Protein AF-D6PL33-F1 (afdb_monomer_lite)

Structure (mmCIF, N/CA/C/O backbone):
data_AF-D6PL33-F1
#
_entry.id   AF-D6PL33-F1
#
loop_
_atom_site.group_PDB
_atom_site.id
_atom_site.type_symbol
_atom_site.label_atom_id
_atom_site.label_alt_id
_atom_site.label_comp_id
_atom_site.label_asym_id
_atom_site.label_entity_id
_atom_site.label_seq_id
_atom_site.pdbx_PDB_ins_code
_atom_site.Cartn_x
_atom_site.Cartn_y
_atom_site.Cartn_z
_atom_site.occupancy
_atom_site.B_iso_or_equiv
_atom_site.auth_seq_id
_atom_site.auth_comp_id
_atom_site.auth_asym_id
_atom_site.auth_atom_id
_atom_site.pdbx_PDB_model_num
ATOM 1 N N . MET A 1 1 ? 4.183 0.420 0.282 1.00 92.88 1 MET A N 1
ATOM 2 C CA . MET A 1 1 ? 5.287 0.536 -0.690 1.00 92.88 1 MET A CA 1
ATOM 3 C C . MET A 1 1 ? 4.680 0.816 -2.057 1.00 92.88 1 MET A C 1
ATOM 5 O O . MET A 1 1 ? 3.645 0.231 -2.350 1.00 92.88 1 MET A O 1
ATOM 9 N N . ARG A 1 2 ? 5.253 1.740 -2.836 1.00 93.38 2 ARG A N 1
ATOM 10 C CA . ARG A 1 2 ? 4.768 2.141 -4.167 1.00 93.38 2 ARG A CA 1
ATOM 11 C C . ARG A 1 2 ? 5.962 2.312 -5.104 1.00 93.38 2 ARG A C 1
ATOM 13 O O . ARG A 1 2 ? 6.691 3.292 -5.035 1.00 93.38 2 ARG A O 1
ATOM 20 N N . ASP A 1 3 ? 6.186 1.308 -5.931 1.00 91.81 3 ASP A N 1
ATOM 21 C CA . ASP A 1 3 ? 7.350 1.134 -6.802 1.00 91.81 3 ASP A CA 1
ATOM 22 C C . ASP A 1 3 ? 7.033 1.255 -8.297 1.00 91.81 3 ASP A C 1
ATOM 24 O O . ASP A 1 3 ? 7.905 0.957 -9.108 1.00 91.81 3 ASP A O 1
ATOM 28 N N . HIS A 1 4 ? 5.844 1.733 -8.667 1.00 92.75 4 HIS A N 1
ATOM 29 C CA . HIS A 1 4 ? 5.478 2.047 -10.048 1.00 92.75 4 HIS A CA 1
ATOM 30 C C . HIS A 1 4 ? 4.564 3.289 -10.091 1.00 92.75 4 HIS A C 1
ATOM 32 O O . HIS A 1 4 ? 3.751 3.455 -9.173 1.00 92.75 4 HIS A O 1
ATOM 38 N N . PRO A 1 5 ? 4.607 4.138 -11.142 1.00 92.12 5 PRO A N 1
ATOM 39 C CA . PRO A 1 5 ? 3.708 5.292 -11.287 1.00 92.12 5 PRO A CA 1
ATOM 40 C C . PRO A 1 5 ? 2.211 4.952 -11.271 1.00 92.12 5 PRO A C 1
ATOM 42 O O . PRO A 1 5 ? 1.380 5.824 -11.039 1.00 92.12 5 PRO A O 1
ATOM 45 N N . GLN A 1 6 ? 1.842 3.692 -11.513 1.00 91.06 6 GLN A N 1
ATOM 46 C CA . GLN A 1 6 ? 0.448 3.235 -11.442 1.00 91.06 6 GLN A CA 1
ATOM 47 C C . GLN A 1 6 ? -0.002 2.878 -10.014 1.00 91.06 6 GLN A C 1
ATOM 49 O O . GLN A 1 6 ? -1.191 2.691 -9.773 1.00 91.06 6 GLN A O 1
ATOM 54 N N . HIS A 1 7 ? 0.904 2.851 -9.032 1.00 92.56 7 HIS A N 1
ATOM 55 C CA . HIS A 1 7 ? 0.595 2.579 -7.622 1.00 92.56 7 HIS A CA 1
ATOM 56 C C . HIS A 1 7 ? 0.105 3.833 -6.873 1.00 92.56 7 HIS A C 1
ATOM 58 O O . HIS A 1 7 ? 0.463 4.060 -5.718 1.00 92.56 7 HIS A O 1
ATOM 64 N N . GLY A 1 8 ? -0.723 4.655 -7.527 1.00 91.12 8 GLY A N 1
ATOM 65 C CA . GLY A 1 8 ? -1.211 5.959 -7.053 1.00 91.12 8 GLY A CA 1
ATOM 66 C C . GLY A 1 8 ? -2.297 5.901 -5.978 1.00 91.12 8 GLY A C 1
ATOM 67 O O . GLY A 1 8 ? -3.283 6.632 -6.047 1.00 91.12 8 GLY A O 1
ATOM 68 N N . VAL A 1 9 ? -2.136 5.029 -4.984 1.00 92.88 9 VAL A N 1
ATOM 69 C CA . VAL A 1 9 ? -3.059 4.868 -3.852 1.00 92.88 9 VAL A CA 1
ATOM 70 C C . VAL A 1 9 ? -2.351 5.149 -2.521 1.00 92.88 9 VAL A C 1
ATOM 72 O O . VAL A 1 9 ? -1.136 4.989 -2.419 1.00 92.88 9 VAL A O 1
ATOM 75 N N . PRO A 1 10 ? -3.061 5.564 -1.455 1.00 93.06 10 PRO A N 1
ATOM 76 C CA . PRO A 1 10 ? -2.413 5.868 -0.173 1.00 93.06 10 PRO A CA 1
ATOM 77 C C . PRO A 1 10 ? -1.765 4.649 0.509 1.00 93.06 10 PRO A C 1
ATOM 79 O O . PRO A 1 10 ? -0.768 4.779 1.212 1.00 93.06 10 PRO A O 1
ATOM 82 N N . ILE A 1 11 ? -2.314 3.458 0.276 1.00 94.75 11 ILE A N 1
ATOM 83 C CA . ILE A 1 11 ? -1.827 2.164 0.763 1.00 94.75 11 ILE A CA 1
ATOM 84 C C . ILE A 1 11 ? -2.103 1.137 -0.334 1.00 94.75 11 ILE A C 1
ATOM 86 O O . ILE A 1 11 ? -3.223 1.087 -0.822 1.00 94.75 11 ILE A O 1
ATOM 90 N N . LEU A 1 12 ? -1.109 0.365 -0.770 1.00 93.19 12 LEU A N 1
ATOM 91 C CA . LEU A 1 12 ? -1.264 -0.569 -1.892 1.00 93.19 12 LEU A CA 1
ATOM 92 C C . LEU A 1 12 ? -1.646 -1.955 -1.371 1.00 93.19 12 LEU A C 1
ATOM 94 O O . LEU A 1 12 ? -0.916 -2.484 -0.536 1.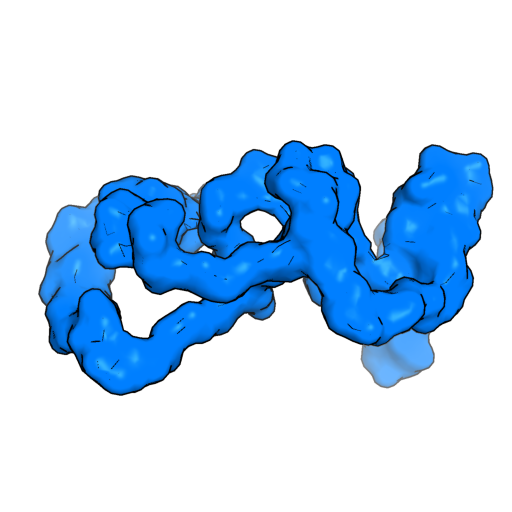00 93.19 12 LEU A O 1
ATOM 98 N N . GLY A 1 13 ? -2.723 -2.554 -1.892 1.00 90.12 13 GLY A N 1
ATOM 99 C CA . GLY A 1 13 ? -3.166 -3.896 -1.488 1.00 90.12 13 GLY A CA 1
ATOM 100 C C . GLY A 1 13 ? -2.092 -4.969 -1.645 1.00 90.12 13 GLY A C 1
ATOM 101 O O . GLY A 1 13 ? -1.885 -5.768 -0.735 1.00 90.12 13 GLY A O 1
ATOM 102 N N . GLY A 1 14 ? -1.330 -4.906 -2.739 1.00 87.12 14 GLY A N 1
ATOM 103 C CA . GLY A 1 14 ? -0.235 -5.838 -3.001 1.00 87.12 14 GLY A CA 1
ATOM 104 C C . GLY A 1 14 ? 1.008 -5.633 -2.133 1.00 87.12 14 GLY A C 1
ATOM 105 O O . GLY A 1 14 ? 1.778 -6.573 -1.990 1.00 87.12 14 GLY A O 1
ATOM 106 N N . MET A 1 15 ? 1.228 -4.441 -1.551 1.00 89.62 15 MET A N 1
ATOM 107 C CA . MET A 1 15 ? 2.493 -4.110 -0.874 1.00 89.62 15 MET A CA 1
ATOM 108 C C . MET A 1 15 ? 2.319 -3.208 0.355 1.00 89.62 15 MET A C 1
ATOM 110 O O . MET A 1 15 ? 2.696 -2.023 0.375 1.00 89.62 15 MET A O 1
ATOM 114 N N . TRP A 1 16 ? 1.806 -3.805 1.426 1.00 94.19 16 TRP A N 1
ATOM 115 C CA . TRP A 1 16 ? 1.714 -3.204 2.752 1.00 94.19 16 TRP A CA 1
ATOM 116 C C . TRP A 1 16 ? 1.845 -4.269 3.850 1.00 94.19 16 TRP A C 1
ATOM 118 O O . TRP A 1 16 ? 1.771 -5.467 3.596 1.00 94.19 16 TRP A O 1
ATOM 128 N N . GLY A 1 17 ? 2.047 -3.828 5.088 1.00 93.81 17 GLY A N 1
ATOM 129 C CA . GLY A 1 17 ? 2.055 -4.703 6.253 1.00 93.81 17 GLY A CA 1
ATOM 130 C C . GLY A 1 17 ? 2.004 -3.898 7.544 1.00 93.81 17 GLY A C 1
ATOM 131 O O . GLY A 1 17 ? 2.256 -2.692 7.548 1.00 93.81 17 GLY A O 1
ATOM 132 N N . ALA A 1 18 ? 1.681 -4.563 8.649 1.00 94.38 18 ALA A N 1
ATOM 133 C CA . ALA A 1 18 ? 1.636 -3.955 9.974 1.00 94.38 18 ALA A CA 1
ATOM 134 C C . ALA A 1 18 ? 2.241 -4.895 11.023 1.00 94.38 18 ALA A C 1
ATOM 136 O O . ALA A 1 18 ? 2.217 -6.115 10.882 1.00 94.38 18 ALA A O 1
ATOM 137 N N . ARG A 1 19 ? 2.771 -4.318 12.105 1.00 93.62 19 ARG A N 1
ATOM 138 C CA . ARG A 1 19 ? 3.328 -5.050 13.255 1.00 93.62 19 ARG A CA 1
ATOM 139 C C . ARG A 1 19 ? 2.849 -4.440 14.567 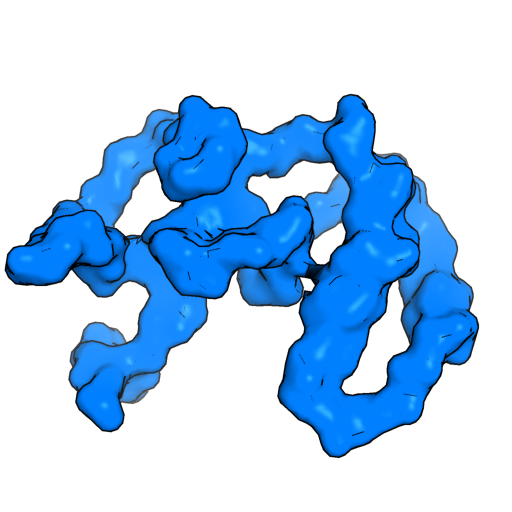1.00 93.62 19 ARG A C 1
ATOM 141 O O . ARG A 1 19 ? 2.200 -3.398 14.573 1.00 93.62 19 ARG A O 1
ATOM 148 N N . ASN A 1 20 ? 3.187 -5.086 15.682 1.00 91.62 20 ASN A N 1
ATOM 149 C CA . ASN A 1 20 ? 2.934 -4.580 17.037 1.00 91.62 20 ASN A CA 1
ATOM 150 C C . ASN A 1 20 ? 1.449 -4.271 17.325 1.00 91.62 20 ASN A C 1
ATOM 152 O O . ASN A 1 20 ? 1.150 -3.359 18.088 1.00 91.62 20 ASN A O 1
ATOM 156 N N . ARG A 1 21 ? 0.518 -5.017 16.712 1.00 89.25 21 ARG A N 1
ATOM 157 C CA . ARG A 1 21 ? -0.937 -4.884 16.933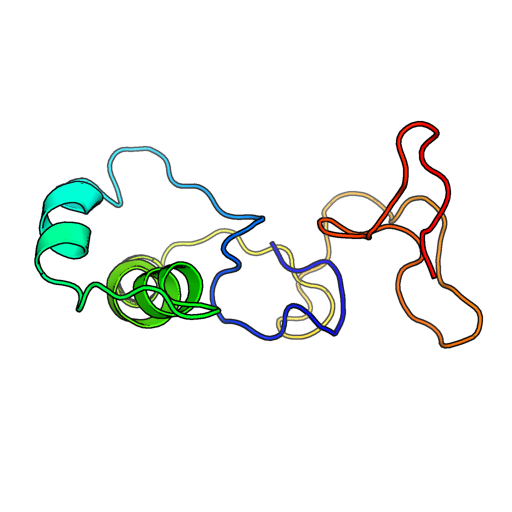 1.00 89.25 21 ARG A CA 1
ATOM 158 C C . ARG A 1 21 ? -1.514 -3.488 16.633 1.00 89.25 21 ARG A C 1
ATOM 160 O O . ARG A 1 21 ? -2.578 -3.162 17.144 1.00 89.25 21 ARG A O 1
ATOM 167 N N . VAL A 1 22 ? -0.867 -2.688 15.777 1.00 91.50 22 VAL A N 1
ATOM 168 C CA . VAL A 1 22 ? -1.393 -1.370 15.353 1.00 91.50 22 VAL A CA 1
ATOM 169 C C . VAL A 1 22 ? -2.773 -1.494 14.688 1.00 91.50 22 VAL A C 1
ATOM 171 O O . VAL A 1 22 ? -3.601 -0.602 14.817 1.00 91.50 22 VAL A O 1
ATOM 174 N N . LEU A 1 23 ? -3.049 -2.631 14.043 1.00 93.12 23 LEU A N 1
ATOM 175 C CA . LEU A 1 23 ? -4.335 -2.961 13.421 1.00 93.12 23 LEU A CA 1
ATOM 176 C C . LEU A 1 23 ? -5.011 -4.136 14.142 1.00 93.12 23 LEU A C 1
ATOM 178 O O . LEU A 1 23 ? -5.230 -5.199 13.565 1.00 93.12 23 LEU A O 1
ATOM 182 N N . PHE A 1 24 ? -5.275 -3.983 15.439 1.00 91.25 24 PHE A N 1
ATOM 183 C CA . PHE A 1 24 ? -5.788 -5.069 16.284 1.00 91.25 24 PHE A CA 1
ATOM 184 C C . PHE A 1 24 ? -7.225 -5.507 15.952 1.00 91.25 24 PHE A C 1
ATOM 186 O O . PHE A 1 24 ? -7.585 -6.637 16.263 1.00 91.25 24 PHE A O 1
ATOM 193 N N . ASN A 1 25 ? -8.031 -4.641 15.334 1.00 93.19 25 ASN A N 1
ATOM 194 C CA . ASN A 1 25 ? -9.448 -4.864 15.026 1.00 93.19 25 ASN A CA 1
ATOM 195 C C . ASN A 1 25 ? -9.715 -5.031 13.519 1.00 93.19 25 ASN A C 1
ATOM 197 O O . ASN A 1 25 ? -10.805 -4.728 13.042 1.00 93.19 25 ASN A O 1
ATOM 201 N N . LEU A 1 26 ? -8.722 -5.491 12.748 1.00 93.81 26 LEU A N 1
ATOM 202 C CA . LEU A 1 26 ? -8.836 -5.591 11.288 1.00 93.81 26 LEU A CA 1
ATOM 203 C C . LEU A 1 26 ? -10.020 -6.466 10.840 1.00 93.81 26 LEU A C 1
ATOM 205 O O . LEU A 1 26 ? -10.670 -6.146 9.849 1.00 93.81 26 LEU A O 1
ATOM 209 N N . TYR A 1 27 ? -10.312 -7.536 11.587 1.00 93.81 27 TYR A N 1
ATOM 210 C CA . TYR A 1 27 ? -11.456 -8.409 11.322 1.00 93.81 27 TYR A CA 1
ATOM 211 C C . TYR A 1 27 ? -12.784 -7.650 11.419 1.00 93.81 27 TYR A C 1
ATOM 213 O O . TYR A 1 27 ? -13.579 -7.708 10.485 1.00 93.81 27 TYR A O 1
ATOM 221 N N . ASP A 1 28 ? -12.992 -6.896 12.498 1.00 96.12 28 ASP A N 1
ATOM 222 C CA . ASP A 1 28 ? -14.225 -6.132 12.711 1.00 96.12 28 ASP A CA 1
ATOM 223 C C . ASP A 1 28 ? -14.378 -5.043 11.643 1.00 96.12 28 ASP A C 1
ATOM 225 O O . ASP A 1 28 ? -15.431 -4.918 11.022 1.00 96.12 28 ASP A O 1
ATOM 229 N N . LEU A 1 29 ? -13.286 -4.335 11.326 1.00 95.62 29 LEU A N 1
ATOM 230 C CA . LEU A 1 29 ? -13.275 -3.342 10.249 1.00 95.62 29 LEU A CA 1
ATOM 231 C C . LEU A 1 29 ? -13.682 -3.947 8.899 1.00 95.62 29 LEU A C 1
ATOM 233 O O . LEU A 1 29 ? -14.357 -3.279 8.115 1.00 95.62 29 LEU A O 1
ATOM 237 N N . ALA A 1 30 ? -13.248 -5.178 8.615 1.00 94.25 30 ALA A N 1
ATOM 238 C CA . ALA A 1 30 ? -13.588 -5.887 7.387 1.00 94.25 30 ALA A CA 1
ATOM 239 C C . ALA A 1 30 ? -15.043 -6.384 7.385 1.00 94.25 30 ALA A C 1
ATOM 241 O O . ALA A 1 30 ? -15.672 -6.409 6.329 1.00 94.25 30 ALA A O 1
ATOM 242 N N . GLN A 1 31 ? -15.602 -6.753 8.543 1.00 94.94 31 GLN A N 1
ATOM 243 C CA . GLN A 1 31 ? -17.027 -7.087 8.651 1.00 94.94 31 GLN A CA 1
ATOM 244 C C . GLN A 1 31 ? -17.921 -5.864 8.417 1.00 94.94 31 GLN A C 1
ATOM 246 O O . GLN A 1 31 ? -18.951 -5.996 7.757 1.00 94.94 31 GLN A O 1
ATOM 251 N N . ASP A 1 32 ? -17.494 -4.691 8.890 1.00 93.44 32 ASP A N 1
ATOM 252 C CA . ASP A 1 32 ? -18.210 -3.417 8.751 1.00 93.44 32 ASP A CA 1
ATOM 253 C C . ASP A 1 32 ? -18.026 -2.745 7.378 1.00 93.44 32 ASP A C 1
ATOM 255 O O . ASP A 1 32 ? -18.625 -1.699 7.098 1.00 93.44 32 ASP A O 1
ATOM 259 N N . HIS A 1 33 ? -17.150 -3.276 6.523 1.00 94.19 33 HIS A N 1
ATOM 260 C CA . HIS A 1 33 ? -16.947 -2.750 5.178 1.00 94.19 33 HIS A CA 1
ATOM 261 C C . HIS A 1 33 ? -17.963 -3.365 4.205 1.00 94.19 33 HIS A C 1
ATOM 263 O O . HIS A 1 33 ? -18.182 -4.579 4.250 1.00 94.19 33 HIS A O 1
ATOM 269 N N . PRO A 1 34 ? -18.581 -2.566 3.310 1.00 92.25 34 PRO A N 1
ATOM 270 C CA . PRO A 1 34 ? -19.431 -3.099 2.255 1.00 92.25 34 PRO A CA 1
ATOM 271 C C . PRO A 1 34 ? -18.711 -4.197 1.472 1.00 92.25 34 PRO A C 1
ATOM 273 O O . PRO A 1 34 ? -17.635 -3.989 0.919 1.00 92.25 34 PRO A O 1
ATOM 276 N N . LYS A 1 35 ? -19.312 -5.385 1.453 1.00 90.19 35 LYS A N 1
ATOM 277 C CA . LYS A 1 35 ? -18.794 -6.532 0.710 1.00 90.19 35 LYS A CA 1
ATOM 278 C C . LYS A 1 35 ? -19.371 -6.504 -0.697 1.00 90.19 35 LYS A C 1
ATOM 280 O O . LYS A 1 35 ? -20.533 -6.146 -0.885 1.00 90.19 35 LYS A O 1
ATOM 285 N N . GLY A 1 36 ? -18.583 -6.937 -1.667 1.00 89.94 36 GLY A N 1
ATOM 286 C CA . GLY A 1 36 ? -19.033 -7.070 -3.041 1.00 89.94 36 GLY A CA 1
ATOM 287 C C . GLY A 1 36 ? -18.016 -7.816 -3.887 1.00 89.94 36 GLY A C 1
ATOM 288 O O . GLY A 1 36 ? -16.857 -7.949 -3.501 1.00 89.94 36 GLY A O 1
ATOM 289 N N . ASP A 1 37 ? -18.482 -8.302 -5.030 1.00 92.88 37 ASP A N 1
ATOM 290 C CA . ASP A 1 37 ? -17.640 -8.883 -6.070 1.00 92.88 37 ASP A CA 1
ATOM 291 C C . ASP A 1 37 ? -17.388 -7.813 -7.131 1.00 92.88 37 ASP A C 1
ATOM 293 O O . ASP A 1 37 ? -18.116 -7.684 -8.117 1.00 92.88 37 ASP A O 1
ATOM 297 N N . TYR A 1 38 ? -16.432 -6.934 -6.839 1.00 93.75 38 TYR A N 1
ATOM 298 C CA . TYR A 1 38 ? -16.034 -5.878 -7.753 1.00 93.75 38 TYR A CA 1
ATOM 299 C C . TYR A 1 38 ? -14.540 -5.597 -7.639 1.00 93.75 38 TYR A C 1
ATOM 301 O O . TYR A 1 38 ? -13.906 -5.793 -6.598 1.00 93.75 38 TYR A O 1
ATOM 309 N N . TRP A 1 39 ? -13.976 -5.128 -8.749 1.00 91.31 39 TRP A N 1
ATOM 310 C CA . TRP A 1 39 ? -12.573 -4.753 -8.824 1.00 91.31 39 TRP A CA 1
ATOM 311 C C . TRP A 1 39 ? -12.261 -3.647 -7.807 1.00 91.31 39 TRP A C 1
ATOM 313 O O . TRP A 1 39 ? -12.956 -2.637 -7.789 1.00 91.31 39 TRP A O 1
ATOM 323 N N . GLN A 1 40 ? -11.201 -3.824 -7.010 1.00 91.06 40 GLN A N 1
ATOM 324 C CA . GLN A 1 40 ? -10.728 -2.897 -5.964 1.00 91.06 40 GLN A CA 1
ATOM 325 C C . GLN A 1 40 ? -11.485 -2.884 -4.625 1.00 91.06 40 GLN A C 1
ATOM 327 O O . GLN A 1 40 ? -11.212 -2.008 -3.806 1.00 91.06 40 GLN A O 1
ATOM 332 N N . VAL A 1 41 ? -12.361 -3.849 -4.327 1.00 94.25 41 VAL A N 1
ATOM 333 C CA . VAL A 1 41 ? -13.028 -3.913 -3.005 1.00 94.25 41 VAL A CA 1
ATOM 334 C C . VAL A 1 41 ? -12.039 -3.937 -1.825 1.00 94.25 41 VAL A C 1
ATOM 336 O O . VAL A 1 41 ? -12.230 -3.267 -0.811 1.00 94.25 41 VAL A O 1
ATOM 339 N N . ASP A 1 42 ? -10.927 -4.654 -1.965 1.00 92.62 42 ASP A N 1
ATOM 340 C CA . ASP A 1 42 ? -9.845 -4.704 -0.981 1.00 92.62 42 ASP A CA 1
ATOM 341 C C . ASP A 1 42 ? -9.082 -3.373 -0.894 1.00 92.62 42 ASP A C 1
ATOM 343 O O . ASP A 1 42 ? -8.776 -2.873 0.190 1.00 92.62 42 ASP A O 1
ATOM 347 N N . GLN A 1 43 ? -8.812 -2.761 -2.040 1.00 94.19 43 GLN A N 1
ATOM 348 C CA . GLN A 1 43 ? -8.113 -1.493 -2.157 1.00 94.19 43 GLN A CA 1
ATOM 349 C C . GLN A 1 43 ? -8.929 -0.335 -1.555 1.00 94.19 43 GLN A C 1
ATOM 351 O O . GLN A 1 43 ? -8.355 0.546 -0.900 1.00 94.19 43 GLN A O 1
ATOM 356 N N . ASP A 1 44 ? -10.254 -0.367 -1.703 1.00 95.12 44 ASP A N 1
ATOM 357 C CA . ASP A 1 44 ? -11.201 0.544 -1.060 1.00 95.12 44 ASP A CA 1
ATOM 358 C C . ASP A 1 44 ? -11.234 0.349 0.454 1.00 95.12 44 ASP A C 1
ATOM 360 O O . ASP A 1 44 ? -11.124 1.327 1.203 1.00 95.12 44 ASP A O 1
ATOM 364 N N . PHE A 1 45 ? -11.319 -0.900 0.918 1.00 96.12 45 PHE A N 1
ATOM 365 C CA . PHE A 1 45 ? -11.236 -1.229 2.337 1.00 96.12 45 PHE A CA 1
ATOM 366 C C . PHE A 1 45 ? -9.965 -0.654 2.969 1.00 96.12 45 PHE A C 1
ATOM 368 O O . PHE A 1 45 ? -10.029 0.058 3.978 1.00 96.12 45 PHE A O 1
ATOM 375 N N . LEU A 1 46 ? -8.805 -0.892 2.354 1.00 96.38 46 LEU A N 1
ATOM 376 C CA . LEU A 1 46 ? -7.533 -0.394 2.866 1.00 96.38 46 LEU A CA 1
ATOM 377 C C . LEU A 1 46 ? -7.493 1.135 2.894 1.00 96.38 46 LEU A C 1
ATOM 379 O O . LEU A 1 46 ? -7.086 1.720 3.899 1.00 96.38 46 LEU A O 1
ATOM 383 N N . LYS A 1 47 ? -7.959 1.798 1.831 1.00 95.75 47 LYS A N 1
ATOM 384 C CA . LYS A 1 47 ? -8.003 3.263 1.747 1.00 95.75 47 LYS A CA 1
ATOM 385 C C . LYS A 1 47 ? -8.923 3.879 2.804 1.00 95.75 47 LYS A C 1
ATOM 387 O O . LYS A 1 47 ? -8.570 4.897 3.394 1.00 95.75 47 LYS A O 1
ATOM 392 N N . GLN A 1 48 ? -10.097 3.294 3.026 1.00 95.88 48 GLN A N 1
ATOM 393 C CA . GLN A 1 48 ? -11.149 3.895 3.850 1.00 95.88 48 GLN A CA 1
ATOM 394 C C . GLN A 1 48 ? -11.068 3.502 5.327 1.00 95.88 48 GLN A C 1
ATOM 396 O O . GLN A 1 48 ? -11.415 4.308 6.187 1.00 95.88 48 GLN A O 1
ATOM 401 N N . LYS A 1 49 ? -10.648 2.270 5.635 1.00 96.12 49 LYS A N 1
ATOM 402 C CA . LYS A 1 49 ? -10.668 1.720 7.000 1.00 96.12 49 LYS A CA 1
ATOM 403 C C . LYS A 1 49 ? -9.277 1.610 7.614 1.00 96.12 49 LYS A C 1
ATOM 405 O O . LYS A 1 49 ? -9.122 1.906 8.794 1.00 96.12 49 LYS A O 1
ATOM 410 N N . VAL A 1 50 ? -8.267 1.215 6.836 1.00 96.19 50 VAL A N 1
ATOM 411 C CA . VAL A 1 50 ? -6.921 0.931 7.366 1.00 96.19 50 VAL A CA 1
ATOM 412 C C . VAL A 1 50 ? -6.016 2.161 7.340 1.00 96.19 50 VAL A C 1
ATOM 414 O O . VAL A 1 50 ? -5.450 2.526 8.368 1.00 96.19 50 VAL A O 1
ATOM 417 N N . TYR A 1 51 ? -5.896 2.837 6.195 1.00 96.00 51 TYR A N 1
ATOM 418 C CA . TYR A 1 51 ? -4.991 3.977 6.024 1.00 96.00 51 TYR A CA 1
ATOM 419 C C . TYR A 1 51 ? -5.189 5.100 7.061 1.00 96.00 51 TYR A C 1
ATOM 421 O O . TYR A 1 51 ? -4.185 5.569 7.602 1.00 96.00 51 TYR A O 1
ATOM 429 N N . PRO A 1 52 ? -6.425 5.503 7.436 1.00 95.50 52 PRO A N 1
ATOM 430 C CA . PRO A 1 52 ? -6.625 6.546 8.445 1.00 95.50 52 PRO A CA 1
ATOM 431 C C . PRO A 1 52 ? -6.014 6.225 9.815 1.00 95.50 52 PRO A C 1
ATOM 433 O O . PRO A 1 52 ? -5.656 7.148 10.544 1.00 95.50 52 PRO A O 1
ATOM 436 N N . LEU A 1 53 ? -5.866 4.940 10.156 1.00 95.25 53 LEU A N 1
ATOM 437 C CA . LEU A 1 53 ? -5.302 4.488 11.432 1.00 95.25 53 LEU A CA 1
ATOM 438 C C . LEU A 1 53 ? -3.770 4.554 11.458 1.00 95.25 53 LEU A C 1
ATOM 440 O O . LEU A 1 53 ? -3.173 4.616 12.529 1.00 95.25 53 LEU A O 1
ATOM 444 N N . VAL A 1 54 ? -3.129 4.532 10.286 1.00 94.88 54 VAL A N 1
ATOM 445 C CA . VAL A 1 54 ? -1.666 4.411 10.150 1.00 94.88 54 VAL A CA 1
ATOM 446 C C . VAL A 1 54 ? -1.017 5.596 9.437 1.00 94.88 54 VAL A C 1
ATOM 448 O O . VAL A 1 54 ? 0.208 5.669 9.375 1.00 94.88 54 VAL A O 1
ATOM 451 N N . LYS A 1 55 ? -1.794 6.553 8.912 1.00 94.38 55 LYS A N 1
ATOM 452 C CA . LYS A 1 55 ? -1.279 7.678 8.109 1.00 94.38 55 LYS A CA 1
ATOM 453 C C . LYS A 1 55 ? -0.205 8.524 8.809 1.00 94.38 55 LYS A C 1
ATOM 455 O O . LYS A 1 55 ? 0.708 8.992 8.142 1.00 94.38 55 LYS A O 1
ATOM 460 N N . GLU A 1 56 ? -0.271 8.658 10.135 1.00 94.50 56 GLU A N 1
ATOM 461 C CA . GLU A 1 56 ? 0.727 9.399 10.929 1.00 94.50 56 GLU A CA 1
ATOM 462 C C . GLU A 1 56 ? 1.843 8.493 11.484 1.00 94.50 56 GLU A C 1
ATOM 464 O O . GLU A 1 56 ? 2.843 8.978 12.002 1.00 94.50 56 GLU A O 1
ATOM 469 N N . ASN A 1 57 ? 1.678 7.169 11.403 1.00 93.56 57 ASN A N 1
ATOM 470 C CA . ASN A 1 57 ? 2.603 6.182 11.956 1.00 93.56 57 ASN A CA 1
ATOM 471 C C . ASN A 1 57 ? 2.845 5.050 10.949 1.00 93.56 57 ASN A C 1
ATOM 473 O O . ASN A 1 57 ? 2.373 3.922 11.112 1.00 93.56 57 ASN A O 1
ATOM 477 N N . ASN A 1 58 ? 3.567 5.376 9.880 1.00 94.19 58 ASN A N 1
ATOM 478 C CA . ASN A 1 58 ? 3.972 4.424 8.854 1.00 94.19 58 ASN A CA 1
ATOM 479 C C . ASN A 1 58 ? 5.408 4.681 8.389 1.00 94.19 58 ASN A C 1
ATOM 481 O O . ASN A 1 58 ? 5.929 5.792 8.475 1.00 94.19 58 ASN A O 1
ATOM 485 N N . LEU A 1 59 ? 6.019 3.629 7.847 1.00 95.06 59 LEU A N 1
ATOM 486 C CA . LEU A 1 59 ? 7.220 3.721 7.032 1.00 95.06 59 LEU A CA 1
ATOM 487 C C . LEU A 1 59 ? 6.810 3.543 5.571 1.00 95.06 59 LEU A C 1
ATOM 489 O O . LEU A 1 59 ? 6.278 2.497 5.196 1.00 95.06 59 LEU A O 1
ATOM 493 N N . THR A 1 60 ? 7.065 4.563 4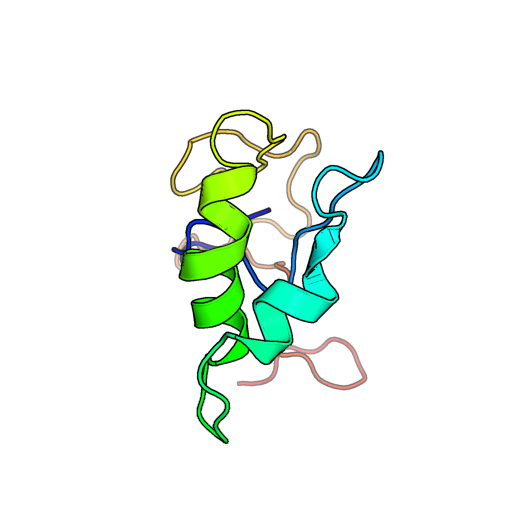.758 1.00 94.94 60 THR A N 1
ATOM 494 C CA . THR A 1 60 ? 6.684 4.577 3.346 1.00 94.94 60 THR A CA 1
ATOM 495 C C . THR A 1 60 ? 7.916 4.616 2.454 1.00 94.94 60 THR A C 1
ATOM 497 O O . THR A 1 60 ? 8.756 5.502 2.592 1.00 94.94 60 THR A O 1
ATOM 500 N N . HIS A 1 61 ? 7.963 3.672 1.513 1.00 94.75 61 HIS A N 1
ATOM 501 C CA . HIS A 1 61 ? 8.848 3.686 0.351 1.00 94.75 61 HIS A CA 1
ATOM 502 C C . HIS A 1 61 ? 7.999 3.922 -0.894 1.00 94.75 61 HIS A C 1
ATOM 504 O O . HIS A 1 61 ? 7.133 3.105 -1.223 1.00 94.75 61 HIS A O 1
ATOM 510 N N . ASP A 1 62 ? 8.203 5.078 -1.505 1.00 93.81 62 ASP A N 1
ATOM 511 C CA . ASP A 1 62 ? 7.496 5.611 -2.655 1.00 93.81 62 ASP A CA 1
ATOM 512 C C . ASP A 1 62 ? 8.300 6.741 -3.313 1.00 93.81 62 ASP A C 1
ATOM 514 O O . ASP A 1 62 ? 8.326 7.877 -2.836 1.00 93.81 62 ASP A O 1
ATOM 518 N N . GLU A 1 63 ? 8.943 6.436 -4.433 1.00 91.00 63 GLU A N 1
ATOM 519 C CA . GLU A 1 63 ? 9.717 7.411 -5.207 1.00 91.00 63 GLU A CA 1
ATOM 520 C C . GLU A 1 63 ? 8.853 8.300 -6.121 1.00 91.00 63 GLU A C 1
ATOM 522 O O . GLU A 1 63 ? 9.295 9.366 -6.562 1.00 91.00 63 GLU A O 1
ATOM 527 N N . PHE A 1 64 ? 7.604 7.905 -6.380 1.00 91.56 64 PHE A N 1
ATOM 528 C CA . PHE A 1 64 ? 6.743 8.546 -7.371 1.00 91.56 64 PHE A CA 1
ATOM 529 C C . PHE A 1 64 ? 5.919 9.674 -6.767 1.00 91.56 64 PHE A C 1
ATOM 531 O O . PHE A 1 64 ? 5.935 10.779 -7.317 1.00 91.56 64 PHE A O 1
ATOM 538 N N . PHE A 1 65 ? 5.265 9.438 -5.629 1.00 92.94 65 PHE A N 1
ATOM 539 C CA . PHE A 1 65 ? 4.332 10.403 -5.040 1.00 92.94 65 PHE A CA 1
ATOM 540 C C . PHE A 1 65 ? 4.941 11.102 -3.822 1.00 92.94 65 PHE A C 1
ATOM 542 O O . PHE A 1 65 ? 5.118 12.318 -3.848 1.00 92.94 65 PHE A O 1
ATOM 549 N N . ASP A 1 66 ? 5.368 10.346 -2.808 1.00 92.81 66 ASP A N 1
ATOM 550 C CA . ASP A 1 66 ? 5.919 10.904 -1.561 1.00 92.81 66 ASP A CA 1
ATOM 551 C C . ASP A 1 66 ? 7.413 11.260 -1.636 1.00 92.81 66 ASP A C 1
ATOM 553 O O . ASP A 1 66 ? 7.957 11.832 -0.690 1.00 92.81 66 ASP A O 1
ATOM 557 N N . LYS A 1 67 ? 8.092 10.914 -2.738 1.00 93.56 67 LYS A N 1
ATOM 558 C CA . LYS A 1 67 ? 9.537 11.140 -2.959 1.00 93.56 67 LYS A CA 1
ATOM 559 C C . LYS A 1 67 ? 10.427 10.560 -1.849 1.00 93.56 67 LYS A C 1
ATOM 561 O O . LYS A 1 67 ? 11.486 11.097 -1.531 1.00 93.56 67 LYS A O 1
ATOM 566 N N . LYS A 1 68 ? 10.001 9.436 -1.275 1.00 94.81 68 LYS A N 1
ATOM 567 C CA . LYS A 1 68 ? 10.723 8.637 -0.281 1.00 94.81 68 LYS A CA 1
ATOM 568 C C . LYS A 1 68 ? 11.236 7.371 -0.961 1.00 94.81 68 LYS A C 1
ATOM 570 O O . LYS A 1 68 ? 10.520 6.373 -0.963 1.00 94.81 68 LYS A O 1
ATOM 575 N N . PRO A 1 69 ? 12.424 7.382 -1.580 1.00 92.12 69 PRO A N 1
ATOM 576 C CA . PRO A 1 69 ? 12.899 6.227 -2.324 1.00 92.12 69 PRO A CA 1
ATOM 577 C C . PRO A 1 69 ? 13.084 5.001 -1.422 1.00 92.12 69 PRO A C 1
ATOM 579 O O . PRO A 1 69 ? 13.076 5.064 -0.186 1.00 92.12 69 PRO A O 1
ATOM 582 N N . PHE A 1 70 ? 13.254 3.857 -2.068 1.00 92.31 70 PHE A N 1
ATOM 583 C CA . PHE A 1 70 ? 13.674 2.642 -1.394 1.00 92.31 70 PHE A CA 1
ATOM 584 C C . PHE A 1 70 ? 15.104 2.772 -0.864 1.00 92.31 70 PHE A C 1
ATOM 586 O O . PHE A 1 70 ? 15.899 3.535 -1.414 1.00 92.31 70 PHE A O 1
ATOM 593 N N . PRO A 1 71 ? 15.459 2.012 0.186 1.00 92.75 71 PRO A N 1
ATOM 594 C CA . PRO A 1 71 ? 16.822 2.003 0.710 1.00 92.75 71 PRO A CA 1
ATOM 595 C C . PRO A 1 71 ? 17.821 1.322 -0.239 1.00 92.75 71 PRO A C 1
ATOM 597 O O . PRO A 1 71 ? 19.026 1.488 -0.070 1.00 92.75 71 PRO A O 1
ATOM 600 N N . SER A 1 72 ? 17.337 0.554 -1.217 1.00 90.00 72 SER A N 1
ATOM 601 C CA . SER A 1 72 ? 18.141 -0.129 -2.228 1.00 90.00 72 SER A CA 1
ATOM 602 C C . SER A 1 72 ? 17.869 0.436 -3.627 1.00 90.00 72 SER A C 1
ATOM 604 O O . SER A 1 72 ? 16.734 0.835 -3.909 1.00 90.00 72 SER A O 1
ATOM 606 N N . PRO A 1 73 ? 18.872 0.439 -4.523 1.00 87.06 73 PRO A N 1
ATOM 607 C CA . PRO A 1 73 ? 18.667 0.760 -5.932 1.00 87.06 73 PRO A CA 1
ATOM 608 C C . PRO A 1 73 ? 17.659 -0.181 -6.601 1.00 87.06 73 PRO A C 1
ATOM 610 O O . PRO A 1 73 ? 17.513 -1.337 -6.204 1.00 87.06 73 PRO A O 1
ATOM 613 N N . ARG A 1 74 ? 16.995 0.312 -7.650 1.00 86.06 74 ARG A N 1
ATOM 614 C CA . ARG A 1 74 ? 16.083 -0.482 -8.478 1.00 86.06 74 ARG A CA 1
ATOM 615 C C . ARG A 1 74 ? 16.850 -1.473 -9.347 1.00 86.06 74 ARG A C 1
ATOM 617 O O . ARG A 1 74 ? 17.779 -1.096 -10.059 1.00 86.06 74 ARG A O 1
ATOM 624 N N . GLU A 1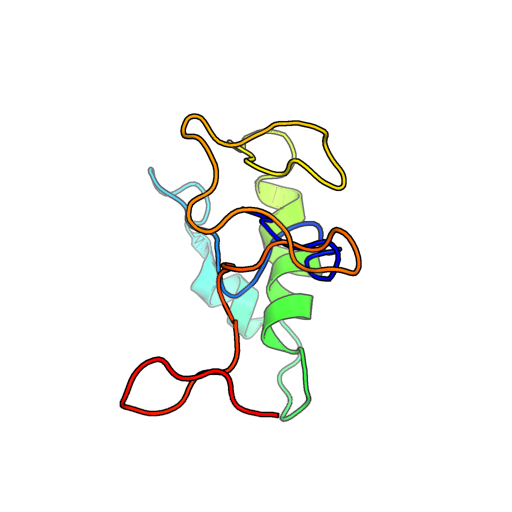 75 ? 16.395 -2.718 -9.355 1.00 87.19 75 GLU A N 1
ATOM 625 C CA . GLU A 1 75 ? 16.907 -3.757 -10.247 1.00 87.19 75 GLU A CA 1
ATOM 626 C C . GLU A 1 75 ? 16.234 -3.687 -11.624 1.00 87.19 75 GLU A C 1
ATOM 628 O O . GLU A 1 75 ? 15.028 -3.465 -11.728 1.00 87.19 75 GLU A O 1
ATOM 633 N N . GLY A 1 76 ? 17.005 -3.885 -12.696 1.00 86.62 76 GLY A N 1
ATOM 634 C CA . GLY A 1 76 ? 16.512 -3.865 -14.084 1.00 86.62 76 GLY A CA 1
ATOM 635 C C . GLY A 1 76 ? 16.363 -2.474 -14.715 1.00 86.62 76 GLY A C 1
ATOM 636 O O . GLY A 1 76 ? 16.302 -2.374 -15.934 1.00 86.62 76 GLY A O 1
ATOM 637 N N . GLY A 1 77 ? 16.391 -1.396 -13.924 1.00 88.81 77 GLY A N 1
ATOM 638 C CA . GLY A 1 77 ? 16.359 -0.022 -14.435 1.00 88.81 77 GLY A CA 1
ATOM 639 C C . GLY A 1 77 ? 14.970 0.451 -14.885 1.00 88.81 77 GLY A C 1
ATOM 640 O O . GLY A 1 77 ? 13.958 0.102 -14.271 1.00 88.81 77 GLY A O 1
ATOM 641 N N . LEU A 1 78 ? 14.950 1.310 -15.908 1.00 90.00 78 LEU A N 1
ATOM 642 C CA . LEU A 1 78 ? 13.742 1.889 -16.501 1.00 90.00 78 LEU A CA 1
ATOM 643 C C . LEU A 1 78 ? 13.573 1.399 -17.943 1.00 90.00 78 LEU A C 1
ATOM 645 O O . LEU A 1 78 ? 14.565 1.204 -18.648 1.00 90.00 78 LEU A O 1
ATOM 649 N N . ASP A 1 79 ? 12.327 1.257 -18.377 1.00 88.31 79 ASP A N 1
ATOM 650 C CA . ASP A 1 79 ? 11.979 1.006 -19.767 1.00 88.31 79 ASP A CA 1
ATOM 651 C C . ASP A 1 79 ? 12.145 2.269 -20.639 1.00 88.31 79 ASP A C 1
ATOM 653 O O . ASP A 1 79 ? 12.513 3.354 -20.179 1.00 88.31 79 ASP A O 1
ATOM 657 N N . HIS A 1 80 ? 11.881 2.127 -21.939 1.00 87.69 80 HIS A N 1
ATOM 658 C CA . HIS A 1 80 ? 11.971 3.209 -22.926 1.00 87.69 80 HIS A CA 1
ATOM 659 C C . HIS A 1 80 ? 11.000 4.382 -22.686 1.00 87.69 80 HIS A C 1
ATOM 661 O O . HIS A 1 80 ? 11.209 5.460 -23.243 1.00 87.69 80 HIS A O 1
ATOM 667 N N . GLU A 1 81 ? 9.968 4.191 -21.864 1.00 87.69 81 GLU A N 1
ATOM 668 C CA . GLU A 1 81 ? 9.007 5.222 -21.461 1.00 87.69 81 GLU A CA 1
ATOM 669 C C . GLU A 1 81 ? 9.404 5.880 -20.126 1.00 87.69 81 GLU A C 1
ATOM 671 O O . GLU A 1 81 ? 8.754 6.822 -19.673 1.00 87.69 81 GLU A O 1
ATOM 676 N N . GLY A 1 82 ? 10.496 5.420 -19.507 1.00 87.81 82 GLY A N 1
ATOM 677 C CA . GLY A 1 82 ? 10.968 5.894 -18.211 1.00 87.81 82 GLY A CA 1
ATOM 678 C C . GLY A 1 82 ? 10.229 5.274 -17.024 1.00 87.81 82 GLY A C 1
ATOM 679 O O . GLY A 1 82 ? 10.380 5.764 -15.903 1.00 87.81 82 GLY A O 1
ATOM 680 N N . ASN A 1 83 ? 9.448 4.212 -17.236 1.00 88.12 83 ASN A N 1
ATOM 681 C CA . ASN A 1 83 ? 8.786 3.476 -16.165 1.00 88.12 83 ASN A CA 1
ATOM 682 C C . ASN A 1 83 ? 9.708 2.386 -15.607 1.00 88.12 83 ASN A C 1
ATOM 684 O O . ASN A 1 83 ? 10.555 1.864 -16.326 1.00 88.12 83 ASN A O 1
ATOM 688 N N . PRO A 1 84 ? 9.561 1.997 -14.334 1.00 90.56 84 PRO A N 1
ATOM 689 C CA . PRO A 1 84 ? 10.280 0.854 -13.790 1.00 90.56 84 PRO A CA 1
ATOM 690 C C . PRO A 1 84 ? 10.108 -0.429 -14.599 1.00 90.56 84 PRO A C 1
ATOM 692 O O . PRO A 1 84 ? 8.988 -0.905 -14.766 1.00 90.56 84 PRO A O 1
ATOM 695 N N . GLU A 1 85 ? 11.221 -1.042 -15.009 1.00 89.69 85 GLU A N 1
ATOM 696 C CA . GLU A 1 85 ? 11.181 -2.331 -15.710 1.00 89.69 85 GLU A CA 1
ATOM 697 C C . GLU A 1 85 ? 10.663 -3.441 -14.781 1.00 89.69 85 GLU A C 1
ATOM 699 O O . GLU A 1 85 ? 9.863 -4.280 -15.188 1.00 89.69 85 GLU A O 1
ATOM 704 N N . ASN A 1 86 ? 11.078 -3.429 -13.511 1.00 89.31 86 ASN A N 1
ATOM 705 C CA . ASN A 1 86 ? 10.623 -4.366 -12.485 1.00 89.31 86 ASN A CA 1
ATOM 706 C C . ASN A 1 86 ? 9.841 -3.635 -11.400 1.00 89.31 86 ASN A C 1
ATOM 708 O O . ASN A 1 86 ? 10.321 -2.637 -10.865 1.00 89.31 86 ASN A O 1
ATOM 712 N N . PHE A 1 87 ? 8.669 -4.157 -11.055 1.00 89.75 87 PHE A N 1
ATOM 713 C CA . PHE A 1 87 ? 7.815 -3.669 -9.976 1.00 89.75 87 PHE A CA 1
ATOM 714 C C . PHE A 1 87 ? 6.880 -4.786 -9.503 1.00 89.75 87 PHE A C 1
ATOM 716 O O . PHE A 1 87 ? 6.615 -5.745 -10.235 1.00 89.75 87 PHE A O 1
ATOM 723 N N . VAL A 1 88 ? 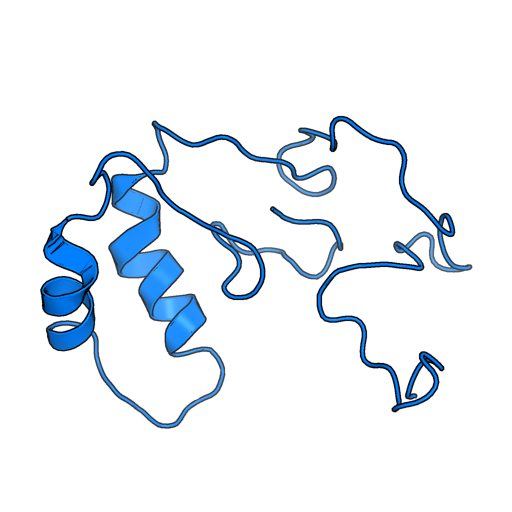6.358 -4.674 -8.284 1.00 87.19 88 VAL A N 1
ATOM 724 C CA . VAL A 1 88 ? 5.413 -5.663 -7.762 1.00 87.19 88 VAL A CA 1
ATOM 725 C C . VAL A 1 88 ? 4.066 -5.545 -8.459 1.00 87.19 88 VAL A C 1
ATOM 727 O O . VAL A 1 88 ? 3.489 -4.468 -8.544 1.00 87.19 88 VAL A O 1
ATOM 730 N N . GLY A 1 89 ? 3.549 -6.679 -8.929 1.00 86.50 89 GLY A N 1
ATOM 731 C CA . GLY A 1 89 ? 2.336 -6.729 -9.743 1.00 86.50 89 GLY A CA 1
ATOM 732 C C . GLY A 1 89 ? 2.605 -6.650 -11.247 1.00 86.50 89 GLY A C 1
ATOM 733 O O . GLY A 1 89 ? 1.644 -6.626 -12.014 1.00 86.50 89 GLY A O 1
ATOM 734 N N . LYS A 1 90 ? 3.878 -6.647 -11.686 1.00 88.25 90 LYS A N 1
ATOM 735 C CA . LYS A 1 90 ? 4.236 -6.827 -13.101 1.00 88.25 90 LYS A CA 1
ATOM 736 C C . LYS A 1 90 ? 3.633 -8.146 -13.617 1.00 88.25 90 LYS A C 1
ATOM 738 O O . LYS A 1 90 ? 3.915 -9.193 -13.032 1.00 88.25 90 LYS A O 1
ATOM 743 N N . PRO A 1 91 ? 2.825 -8.124 -14.692 1.00 88.69 91 PRO A N 1
ATOM 744 C CA . PRO A 1 91 ? 2.288 -9.341 -15.282 1.00 88.69 91 PRO A CA 1
ATOM 745 C C . PRO A 1 91 ? 3.406 -10.093 -16.010 1.00 88.69 91 PRO A C 1
ATOM 747 O O . PRO A 1 91 ? 3.965 -9.610 -17.000 1.00 88.69 91 PRO A O 1
ATOM 750 N N . VAL A 1 92 ? 3.729 -11.276 -15.500 1.00 91.44 92 VAL A N 1
ATOM 751 C CA . VAL A 1 92 ? 4.710 -12.196 -16.078 1.00 91.44 92 VAL A CA 1
ATOM 752 C C . VAL A 1 92 ? 4.110 -13.592 -16.209 1.00 91.44 92 VAL A C 1
ATOM 754 O O . VAL A 1 92 ? 3.146 -13.924 -15.513 1.00 91.44 92 VAL A O 1
ATOM 757 N N . ASP A 1 93 ? 4.640 -14.383 -17.134 1.00 93.94 93 ASP A N 1
ATOM 758 C CA . ASP A 1 93 ? 4.285 -15.787 -17.300 1.00 93.94 93 ASP A CA 1
ATOM 759 C C . ASP A 1 93 ? 5.043 -16.677 -16.302 1.00 93.94 93 ASP A C 1
ATOM 761 O O . ASP A 1 93 ? 5.754 -16.202 -15.416 1.00 93.94 93 ASP A O 1
ATOM 765 N N . GLN A 1 94 ? 4.885 -17.996 -16.422 1.00 92.88 94 GLN A N 1
ATOM 766 C CA . GLN A 1 94 ? 5.566 -18.953 -15.546 1.00 92.88 94 GLN A CA 1
ATOM 767 C C . GLN A 1 94 ? 7.098 -18.996 -15.710 1.00 92.88 94 GLN A C 1
ATOM 769 O O . GLN A 1 94 ? 7.755 -19.686 -14.933 1.00 92.88 94 GLN A O 1
ATOM 774 N N . ASN A 1 95 ? 7.653 -18.326 -16.722 1.00 94.06 95 ASN A N 1
ATOM 775 C CA . ASN A 1 95 ? 9.085 -18.235 -17.000 1.00 94.06 95 ASN A CA 1
ATOM 776 C C . ASN A 1 95 ? 9.647 -16.833 -16.690 1.00 94.06 95 ASN A C 1
ATOM 778 O O . ASN A 1 95 ? 10.753 -16.518 -17.126 1.00 94.06 95 ASN A O 1
ATOM 782 N N . ASP A 1 96 ? 8.893 -15.996 -15.967 1.00 86.69 96 ASP A N 1
ATOM 783 C CA . ASP A 1 96 ? 9.201 -14.589 -15.677 1.00 86.69 96 ASP A CA 1
ATOM 784 C C . ASP A 1 96 ? 9.259 -13.676 -16.923 1.00 86.69 96 ASP A C 1
ATOM 786 O O . ASP A 1 96 ? 9.768 -12.550 -16.871 1.00 86.69 96 ASP A O 1
ATOM 790 N N . GLU A 1 97 ? 8.690 -14.109 -18.054 1.00 87.94 97 GLU A N 1
ATOM 791 C CA . GLU A 1 97 ? 8.595 -13.293 -19.261 1.00 87.94 97 GLU A CA 1
ATOM 792 C C . GLU A 1 97 ? 7.371 -12.373 -19.197 1.00 87.94 97 GLU A C 1
ATOM 794 O O . GLU A 1 97 ? 6.268 -12.779 -18.828 1.00 87.94 97 GLU A O 1
ATOM 799 N N . ARG A 1 98 ? 7.545 -11.099 -19.571 1.00 82.94 98 ARG A N 1
ATOM 800 C CA . ARG A 1 98 ? 6.465 -10.101 -19.544 1.00 82.94 98 ARG A CA 1
ATOM 801 C C . ARG A 1 98 ? 5.322 -10.520 -20.473 1.00 82.94 98 ARG A C 1
ATOM 803 O O . ARG A 1 98 ? 5.511 -10.622 -21.685 1.00 82.94 98 ARG A O 1
ATOM 810 N N . ILE A 1 99 ? 4.120 -10.653 -19.916 1.00 84.50 99 ILE A N 1
ATOM 811 C CA . ILE A 1 99 ? 2.902 -10.880 -20.699 1.00 84.50 99 ILE A CA 1
ATOM 812 C C . ILE A 1 99 ? 2.448 -9.530 -21.275 1.00 84.50 99 ILE A C 1
ATOM 814 O O . ILE A 1 99 ? 2.441 -8.520 -20.566 1.00 84.50 99 ILE A O 1
ATOM 818 N N . ARG A 1 100 ? 2.142 -9.505 -22.578 1.00 64.12 100 ARG A N 1
ATOM 819 C CA . ARG A 1 100 ? 1.622 -8.323 -23.288 1.00 64.12 100 ARG A CA 1
ATOM 820 C C . ARG A 1 100 ? 0.143 -8.095 -23.022 1.00 64.12 100 ARG A C 1
ATOM 822 O O . ARG A 1 100 ? -0.602 -9.098 -23.011 1.00 64.12 100 ARG A O 1
#

Organism: NCBI:txid743650

pLDDT: mean 91.69, std 4.06, range [64.12, 96.38]

Radius of gyration: 15.68 Å; chains: 1; bounding box: 38×30×40 Å

Sequence (100 aa):
MRDHPQHGVPILGGMWGARNRVLFNLYDLAQDHPKGDYWQVDQDFLKQKVYPLVKENNLTHDEFFDKKPFPSPREGGLDHEGNPENFVGKPVDQNDERIR

Secondary structure (DSSP, 8-state):
-B-STT--SSS-TTS----TTTTTTHHHHHHSSPP-SSTTHHHHHIIIIIHHHHTTS----BSSSS-B--SSPPSS-B-TTSSBSS-TT--B-TTSPBP-

Foldseek 3Di:
DAQWLVQPALDRPQDDDDDPCLVVCLVVLVVPQDDDDDPCSVVCSCRPPPCVSCVVPDDDDDCNPPNRHDPDDQPPAADPVRIRPDDPPQDADPVRHGDD